Protein AF-A0A208ZPQ4-F1 (afdb_monomer)

Radius of gyration: 32.74 Å; Cα contacts (8 Å, |Δi|>4): 5; chains: 1; bounding box: 62×58×80 Å

Mean predicted aligned error: 20.6 Å

Organism: Yersinia intermedia (NCBI:txid631)

Secondary structure (DSSP, 8-state):
---PPPPPPPPPPPPPPPPTTGGGS-S------------S----HHHHHHHHHS--TTSS-HHHHHHHHHHHHTT-----HHHHHHHHHHHHHHHHH--

Sequence (99 aa):
MSIDRTQPLLPVTQVQPREASDIAQQMRKSSTQTKAQVSGTEVKLSDAQAKLMQPGSQDINVERVETLKQAIRSGQLTMDTGKIADALLKNVADDLKNN

pLDDT: mean 70.15, std 15.72, range [38.19, 94.25]

Foldseek 3Di:
DDDDDDDDDDDDDDDDDDDPPPPPPPPDDDPDPPPPDPDDPPPPVVVVVVVVPPDDPVVDDPVVVVVCVVCVVVVNPDDDVVVVVVVVVVVVVVVVVVD

InterPro domains:
  IPR007412 Anti-sigma-28 factor, FlgM [TIGR03824] (1-92)
  IPR031316 Anti-sigma-28 factor FlgM, C-terminal [PF04316] (37-90)
  IPR035890 Anti-sigma-28 factor FlgM superfamily [SSF101498] (2-91)

Structure (mmCIF, N/CA/C/O backbone):
data_AF-A0A208ZPQ4-F1
#
_entry.id   AF-A0A208ZPQ4-F1
#
loop_
_atom_site.group_PDB
_atom_site.id
_atom_site.type_symbol
_atom_site.label_atom_id
_atom_site.label_alt_id
_atom_site.label_comp_id
_atom_site.label_asym_id
_atom_site.label_entity_id
_atom_site.label_seq_id
_atom_site.pdbx_PDB_ins_code
_atom_site.Cartn_x
_atom_site.Cartn_y
_atom_site.Cartn_z
_atom_site.occupancy
_atom_site.B_iso_or_equiv
_atom_site.auth_seq_id
_atom_site.auth_comp_id
_atom_site.auth_asym_id
_atom_site.auth_atom_id
_atom_site.pdbx_PDB_model_num
ATOM 1 N N . MET A 1 1 ? -20.744 -27.761 68.508 1.00 54.34 1 MET A N 1
ATOM 2 C CA . MET A 1 1 ? -20.823 -26.362 68.037 1.00 54.34 1 MET A CA 1
ATOM 3 C C . MET A 1 1 ? -22.185 -26.178 67.392 1.00 54.34 1 MET A C 1
ATOM 5 O O . MET A 1 1 ? -22.435 -26.810 66.374 1.00 54.34 1 MET A O 1
ATOM 9 N N . SER A 1 2 ? -23.083 -25.424 68.025 1.00 53.50 2 SER A N 1
ATOM 10 C CA . SER A 1 2 ? -24.423 -25.141 67.496 1.00 53.50 2 SER A CA 1
ATOM 11 C C . SER A 1 2 ? -24.324 -23.967 66.525 1.00 53.50 2 SER A C 1
ATOM 13 O O . SER A 1 2 ? -23.780 -22.931 66.892 1.00 53.50 2 SER A O 1
ATOM 15 N N . ILE A 1 3 ? -24.782 -24.140 65.286 1.00 67.69 3 ILE A N 1
ATOM 16 C CA . ILE A 1 3 ? -24.771 -23.073 64.278 1.00 67.69 3 ILE A CA 1
ATOM 17 C C . ILE A 1 3 ? -26.079 -22.294 64.418 1.00 67.69 3 ILE A C 1
ATOM 19 O O . ILE A 1 3 ? -27.161 -22.839 64.194 1.00 67.69 3 ILE A O 1
ATOM 23 N N . ASP A 1 4 ? -25.953 -21.036 64.826 1.00 68.88 4 ASP A N 1
ATOM 24 C CA . ASP A 1 4 ? -27.047 -20.079 64.973 1.00 68.88 4 ASP A CA 1
ATOM 25 C C . ASP A 1 4 ? -27.603 -19.709 63.583 1.00 68.88 4 ASP A C 1
ATOM 27 O O . ASP A 1 4 ? -26.851 -19.372 62.664 1.00 68.88 4 ASP A O 1
ATOM 31 N N . ARG A 1 5 ? -28.920 -19.850 63.387 1.00 70.12 5 ARG A N 1
ATOM 32 C CA . ARG A 1 5 ? -29.601 -1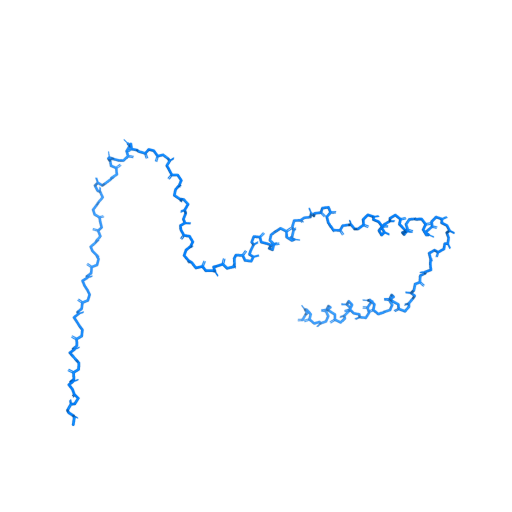9.575 62.110 1.00 70.12 5 ARG A CA 1
ATOM 33 C C . ARG A 1 5 ? -29.754 -18.063 61.933 1.00 70.12 5 ARG A C 1
ATOM 35 O O . ARG A 1 5 ? -30.394 -17.409 62.749 1.00 70.12 5 ARG A O 1
ATOM 42 N N . THR A 1 6 ? -29.225 -17.510 60.844 1.00 70.25 6 THR A N 1
ATOM 43 C CA . THR A 1 6 ? -29.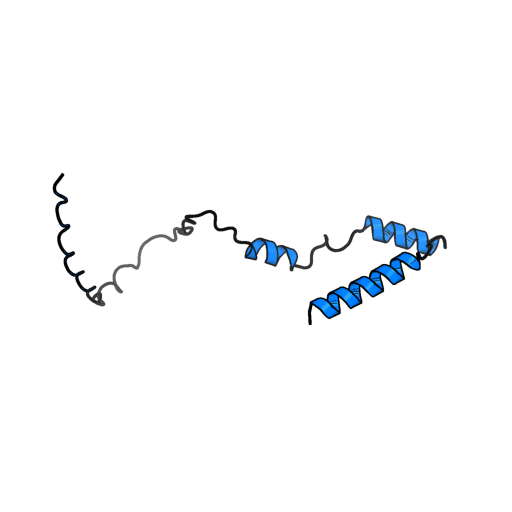316 -16.073 60.545 1.00 70.25 6 THR A CA 1
ATOM 44 C C . THR A 1 6 ? -30.758 -15.640 60.262 1.00 70.25 6 THR A C 1
ATOM 46 O O . THR A 1 6 ? -31.463 -16.285 59.483 1.00 70.25 6 THR A O 1
ATOM 49 N N . GLN A 1 7 ? -31.178 -14.536 60.886 1.00 69.56 7 GLN A N 1
ATOM 50 C CA . GLN A 1 7 ? -32.512 -13.933 60.764 1.00 69.56 7 GLN A CA 1
ATOM 51 C C . GLN A 1 7 ? -32.825 -13.450 59.331 1.00 69.56 7 GLN A C 1
ATOM 53 O O . GLN A 1 7 ? -31.908 -13.040 58.614 1.00 69.56 7 GLN A O 1
ATOM 58 N N . PRO A 1 8 ? -34.105 -13.453 58.905 1.00 70.56 8 PRO A N 1
ATOM 59 C CA . PRO A 1 8 ? -34.506 -12.934 57.599 1.00 70.56 8 PRO A CA 1
ATOM 60 C C . PRO A 1 8 ? -34.406 -11.401 57.536 1.00 70.56 8 PRO A C 1
ATOM 62 O O . PRO A 1 8 ? -34.688 -10.700 58.507 1.00 70.56 8 PRO A O 1
ATOM 65 N N . LEU A 1 9 ? -34.007 -10.887 56.370 1.00 66.56 9 LEU A N 1
ATOM 66 C CA . LEU A 1 9 ? -33.802 -9.458 56.124 1.00 66.56 9 LEU A CA 1
ATOM 67 C C . LEU A 1 9 ? -35.137 -8.713 55.975 1.00 66.56 9 LEU A C 1
ATOM 69 O O . LEU A 1 9 ? -36.063 -9.194 55.322 1.00 66.56 9 LEU A O 1
ATOM 73 N N . LEU A 1 10 ? -35.208 -7.520 56.569 1.00 66.81 10 LEU A N 1
ATOM 74 C CA . LEU A 1 10 ? -36.368 -6.633 56.497 1.00 66.81 10 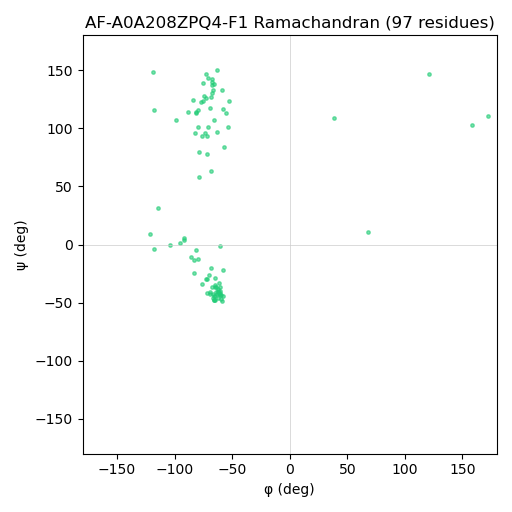LEU A CA 1
ATOM 75 C C . LEU A 1 10 ? -36.499 -5.994 55.099 1.00 66.81 10 LEU A C 1
ATOM 77 O O . LEU A 1 10 ? -35.483 -5.717 54.455 1.00 66.81 10 LEU A O 1
ATOM 81 N N . PRO A 1 11 ? -37.732 -5.735 54.627 1.00 70.25 11 PRO A N 1
ATOM 82 C CA . PRO A 1 11 ? -37.968 -5.153 53.311 1.00 70.25 11 PRO A CA 1
ATOM 83 C C . PRO A 1 11 ? -37.467 -3.703 53.214 1.00 70.25 11 PRO A C 1
ATOM 85 O O . PRO A 1 11 ? -37.588 -2.914 54.151 1.0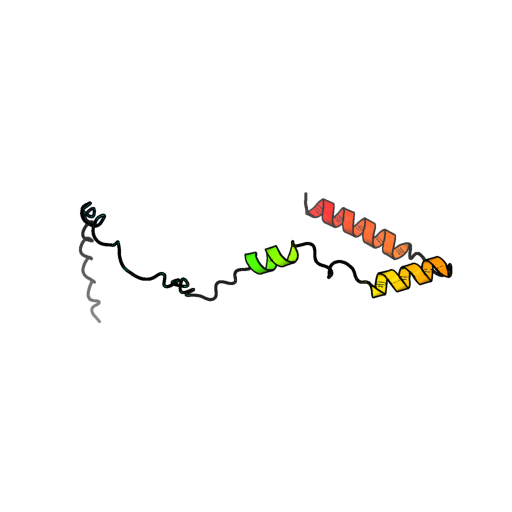0 70.25 11 PRO A O 1
ATOM 88 N N . VAL A 1 12 ? -36.925 -3.359 52.043 1.00 64.06 12 VAL A N 1
ATOM 89 C CA . VAL A 1 12 ? -36.416 -2.024 51.700 1.00 64.06 12 VAL A CA 1
ATOM 90 C C . VAL A 1 12 ? -37.576 -1.055 51.453 1.00 64.06 12 VAL A C 1
ATOM 92 O O . VAL A 1 12 ? -38.475 -1.329 50.658 1.00 64.06 12 VAL A O 1
ATOM 95 N N . THR A 1 13 ? -37.537 0.092 52.131 1.00 63.44 13 THR A N 1
ATOM 96 C CA . THR A 1 13 ? -38.481 1.208 51.987 1.00 63.44 13 THR A CA 1
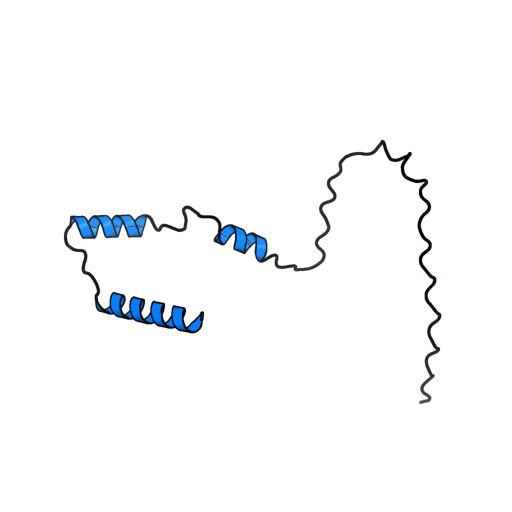ATOM 97 C C . THR A 1 13 ? -38.496 1.749 50.555 1.00 63.44 13 THR A C 1
ATOM 99 O O . THR A 1 13 ? -37.444 2.008 49.970 1.00 63.44 13 THR A O 1
ATOM 102 N N . GLN A 1 14 ? -39.692 1.948 49.995 1.00 69.44 14 GLN A N 1
ATOM 103 C CA . GLN A 1 14 ? -39.870 2.501 48.650 1.00 69.44 14 GLN A CA 1
ATOM 104 C C . GLN A 1 14 ? -39.426 3.970 48.582 1.00 69.44 14 GLN A C 1
ATOM 106 O O . GLN A 1 14 ? -39.695 4.764 49.484 1.00 69.44 14 GLN A O 1
ATOM 111 N N . VAL A 1 15 ? -38.759 4.323 47.482 1.00 58.12 15 VAL A N 1
ATOM 112 C CA . VAL A 1 15 ? -38.296 5.681 47.177 1.00 58.12 15 VAL A CA 1
ATOM 113 C C . VAL A 1 15 ? -39.512 6.573 46.897 1.00 58.12 15 VAL A C 1
ATOM 115 O O . VAL A 1 15 ? -40.259 6.322 45.954 1.00 58.12 15 VAL A O 1
ATOM 118 N N . GLN A 1 16 ? -39.721 7.607 47.716 1.00 62.03 16 GLN A N 1
ATOM 119 C CA . GLN A 1 16 ? -40.750 8.627 47.481 1.00 62.03 16 GLN A CA 1
ATOM 120 C C . GLN A 1 16 ? -40.406 9.471 46.238 1.00 62.03 16 GLN A C 1
ATOM 122 O O . GLN A 1 16 ? -39.250 9.878 46.087 1.00 62.03 16 GLN A O 1
ATOM 127 N N . PRO A 1 17 ? -41.376 9.781 45.358 1.00 61.72 17 PRO A N 1
ATOM 128 C CA . PRO A 1 17 ? -41.167 10.741 44.282 1.00 61.72 17 PRO A CA 1
ATOM 129 C C . PRO A 1 17 ? -40.984 12.150 44.866 1.00 61.72 17 PRO A C 1
ATOM 131 O O . PRO A 1 17 ? -41.745 12.595 45.721 1.00 61.72 17 PRO A O 1
ATOM 134 N N . ARG A 1 18 ? -39.928 12.835 44.420 1.00 59.31 18 ARG A N 1
ATOM 135 C CA . ARG A 1 18 ? -39.516 14.155 44.908 1.00 59.31 18 ARG A CA 1
ATOM 136 C C . ARG A 1 18 ? -40.474 15.242 44.407 1.00 59.31 18 ARG A C 1
ATOM 138 O O . ARG A 1 18 ? -40.698 15.350 43.204 1.00 59.31 18 ARG A O 1
ATOM 145 N N . GLU A 1 19 ? -41.013 16.039 45.329 1.00 53.19 19 GLU A N 1
ATOM 146 C CA . GLU A 1 19 ? -41.942 17.138 45.036 1.00 53.19 19 GLU A CA 1
ATOM 147 C C . GLU A 1 19 ? -41.279 18.271 44.231 1.00 53.19 19 GLU A C 1
ATOM 149 O O . GLU A 1 19 ? -40.141 18.674 44.489 1.00 53.19 19 GLU A O 1
ATOM 154 N N . ALA A 1 20 ? -42.010 18.793 43.244 1.00 56.75 20 ALA A N 1
ATOM 155 C CA . ALA A 1 20 ? -41.576 19.797 42.273 1.00 56.75 20 ALA A CA 1
ATOM 156 C C . ALA A 1 20 ? -41.574 21.232 42.841 1.00 56.75 20 ALA A C 1
ATOM 158 O O . ALA A 1 20 ? -42.227 22.121 42.299 1.00 56.75 20 ALA A O 1
ATOM 159 N N . SER A 1 21 ? -40.819 21.465 43.918 1.00 54.53 21 SER A N 1
ATOM 160 C CA . SER A 1 21 ? -40.731 22.785 44.574 1.00 54.53 21 SER A CA 1
ATOM 161 C C . SER A 1 21 ? -39.323 23.403 44.557 1.00 54.53 21 SER A C 1
ATOM 163 O O . SER A 1 21 ? -39.151 24.552 44.953 1.00 54.53 21 SER A O 1
ATOM 165 N N . ASP A 1 22 ? -38.314 22.695 44.036 1.00 48.50 22 ASP A N 1
ATOM 166 C CA . ASP A 1 22 ? -36.902 23.130 44.027 1.00 48.50 22 ASP A CA 1
ATOM 167 C C . ASP A 1 22 ? -36.476 23.914 42.756 1.00 48.50 22 ASP A C 1
ATOM 169 O O . ASP A 1 22 ? -35.303 24.241 42.591 1.00 48.50 22 ASP A O 1
ATOM 173 N N . ILE A 1 23 ? -37.388 24.252 41.829 1.00 52.09 23 ILE A N 1
ATOM 174 C CA . ILE A 1 23 ? -37.007 24.919 40.557 1.00 52.09 23 ILE A CA 1
ATOM 175 C C . ILE A 1 23 ? -36.753 26.438 40.718 1.00 52.09 23 ILE A C 1
ATOM 177 O O . ILE A 1 23 ? -36.140 27.058 39.852 1.00 52.09 23 ILE A O 1
ATOM 181 N N . ALA A 1 24 ? -37.127 27.064 41.840 1.00 51.84 24 ALA A N 1
ATOM 182 C CA . ALA A 1 24 ? -37.088 28.529 41.972 1.00 51.84 24 ALA A CA 1
ATOM 183 C C . ALA A 1 24 ? -35.924 29.121 42.801 1.00 51.84 24 ALA A C 1
ATOM 185 O O . ALA A 1 24 ? -35.847 30.344 42.917 1.00 51.84 24 ALA A O 1
ATOM 186 N N . GLN A 1 25 ? -35.010 28.323 43.377 1.00 52.75 25 GLN A N 1
ATOM 187 C CA . GLN A 1 25 ? -34.001 28.852 44.325 1.00 52.75 25 GLN A CA 1
ATOM 188 C C . GLN A 1 25 ? -32.520 28.654 43.963 1.00 52.75 25 GLN A C 1
ATOM 190 O O . GLN A 1 25 ? -31.649 29.028 44.748 1.00 52.75 25 GLN A O 1
ATOM 195 N N . GLN A 1 26 ? -32.187 28.187 42.758 1.00 47.75 26 GLN A N 1
ATOM 196 C CA . GLN A 1 26 ? -30.784 28.032 42.334 1.00 47.75 26 GLN A CA 1
ATOM 197 C C . GLN A 1 26 ? -30.355 28.946 41.180 1.00 47.75 26 GLN A C 1
ATOM 199 O O . GLN A 1 26 ? -29.406 28.657 40.459 1.00 47.75 26 GLN A O 1
ATOM 204 N N . MET A 1 27 ? -30.934 30.147 41.085 1.00 49.97 27 MET A N 1
ATOM 205 C CA . MET A 1 27 ? -30.204 31.287 40.520 1.00 49.97 27 MET A CA 1
ATOM 206 C C . MET A 1 27 ? -29.258 31.832 41.595 1.00 49.97 27 MET A C 1
ATOM 208 O O . MET A 1 27 ? -29.599 32.780 42.296 1.00 49.97 27 MET A O 1
ATOM 212 N N . ARG A 1 28 ? -28.107 31.170 41.772 1.00 51.19 28 ARG A N 1
ATOM 213 C CA . ARG A 1 28 ? -26.846 31.679 42.353 1.00 51.19 28 ARG A CA 1
ATOM 214 C C . ARG A 1 28 ? -26.010 30.497 42.839 1.00 51.19 28 ARG A C 1
ATOM 216 O O . ARG A 1 28 ? -26.273 29.985 43.923 1.00 51.19 28 ARG A O 1
ATOM 223 N N . LYS A 1 29 ? -24.983 30.126 42.066 1.00 40.12 29 LYS A N 1
ATOM 224 C CA . LYS A 1 29 ? -23.619 29.792 42.531 1.00 40.12 29 LYS A CA 1
ATOM 225 C C . LYS A 1 29 ? -22.792 29.227 41.371 1.00 40.12 29 LYS A C 1
ATOM 227 O O . LYS A 1 29 ? -23.056 28.139 40.883 1.00 40.12 29 LYS A O 1
ATOM 232 N N . SER A 1 30 ? -21.814 30.035 40.957 1.00 39.78 30 SER A N 1
ATOM 233 C CA . SER A 1 30 ? -20.459 29.638 40.548 1.00 39.78 30 SER A CA 1
ATOM 234 C C . SER A 1 30 ? -20.309 28.339 39.751 1.00 39.78 30 SER A C 1
ATOM 236 O O . SER A 1 30 ? -20.339 27.240 40.296 1.00 39.78 30 SER A O 1
ATOM 238 N N . SER A 1 31 ? -19.998 28.511 38.468 1.00 46.34 31 SER A N 1
ATOM 239 C CA . SER A 1 31 ? -19.397 27.520 37.581 1.00 46.34 31 SER A CA 1
ATOM 240 C C . SER A 1 31 ? -18.061 27.012 38.137 1.00 46.34 31 SER A C 1
ATOM 242 O O . SER A 1 31 ? -16.990 27.491 37.769 1.00 46.34 31 SER A O 1
ATOM 244 N N . THR A 1 32 ? -18.115 26.027 39.024 1.00 38.19 32 THR A N 1
ATOM 245 C CA . THR A 1 32 ? -16.998 25.124 39.292 1.00 38.19 32 THR A CA 1
ATOM 246 C C . THR A 1 32 ? -17.250 23.853 38.502 1.00 38.19 32 THR A C 1
ATOM 248 O O . THR A 1 32 ? -18.145 23.079 38.833 1.00 38.19 32 THR A O 1
ATOM 251 N N . GLN A 1 33 ? -16.475 23.673 37.430 1.00 48.50 33 GLN A N 1
ATOM 252 C CA . GLN A 1 33 ? -16.358 22.417 36.698 1.00 48.50 33 GLN A CA 1
ATOM 253 C C . GLN A 1 33 ? -15.994 21.305 37.686 1.00 48.50 33 GLN A C 1
ATOM 255 O O . GLN A 1 33 ? -14.842 21.165 38.097 1.00 48.50 33 GLN A O 1
ATOM 260 N N . THR A 1 34 ? -16.978 20.505 38.074 1.00 39.22 34 THR A N 1
ATOM 261 C CA . THR A 1 34 ? -16.744 19.231 38.737 1.00 39.22 34 THR A CA 1
ATOM 262 C C . THR A 1 34 ? -16.229 18.265 37.677 1.00 39.22 34 THR A C 1
ATOM 264 O O . THR A 1 34 ? -16.987 17.670 36.914 1.00 39.22 34 THR A O 1
ATOM 267 N N . LYS A 1 35 ? -14.898 18.137 37.592 1.00 48.69 35 LYS A N 1
ATOM 268 C CA . LYS A 1 35 ? -14.274 16.982 36.943 1.00 48.69 35 LYS A CA 1
ATOM 269 C C . LYS A 1 35 ? -14.830 15.745 37.638 1.00 48.69 35 LYS A C 1
ATOM 271 O O . LYS A 1 35 ? -14.595 15.555 38.830 1.00 48.69 35 LYS A O 1
ATOM 276 N N . ALA A 1 36 ? -15.612 14.963 36.902 1.00 52.34 36 ALA A N 1
ATOM 277 C CA . ALA A 1 36 ? -16.107 13.682 37.364 1.00 52.34 36 ALA A CA 1
ATOM 278 C C . ALA A 1 36 ? -14.916 12.846 37.851 1.00 52.34 36 ALA A C 1
ATOM 280 O O . ALA A 1 36 ? -13.927 12.661 37.140 1.00 52.34 36 ALA A O 1
ATOM 281 N N . GLN A 1 37 ? -15.007 12.413 39.101 1.00 47.22 37 GLN A N 1
ATOM 282 C CA . GLN A 1 37 ? -14.043 11.550 39.756 1.00 47.22 37 GLN A CA 1
ATOM 283 C C . GLN A 1 37 ? -14.071 10.184 39.063 1.00 47.22 37 GLN A C 1
ATOM 285 O O . GLN A 1 37 ? -15.039 9.438 39.195 1.00 47.22 37 GLN A O 1
ATOM 290 N N . VAL A 1 38 ? -13.025 9.878 38.293 1.00 55.78 38 VAL A N 1
ATOM 291 C CA . VAL A 1 38 ? -12.815 8.551 37.702 1.00 55.78 38 VAL A CA 1
ATOM 292 C C . VAL A 1 38 ? -12.306 7.637 38.815 1.00 55.78 38 VAL A C 1
ATOM 294 O O . VAL A 1 38 ? -11.119 7.620 39.137 1.00 55.78 38 VAL A O 1
ATOM 297 N N . SER A 1 39 ? -13.231 6.935 39.464 1.00 55.62 39 SER A N 1
ATOM 298 C CA . SER A 1 39 ? -12.914 5.807 40.336 1.00 55.62 39 SER A CA 1
ATOM 299 C C . SER A 1 39 ? -12.708 4.566 39.472 1.00 55.62 39 SER A C 1
ATOM 301 O O . SER A 1 39 ? -13.656 4.061 38.881 1.00 55.62 39 SER A O 1
ATOM 303 N N . GLY A 1 40 ? -11.471 4.071 39.437 1.00 59.03 40 GLY A N 1
ATOM 304 C CA . GLY A 1 40 ? -11.089 2.824 38.775 1.00 59.03 40 GLY A CA 1
ATOM 305 C C . GLY A 1 40 ? -10.037 3.036 37.691 1.00 59.03 40 GLY A C 1
ATOM 306 O O . GLY A 1 40 ? -10.014 4.060 37.014 1.00 59.03 40 GLY A O 1
ATOM 307 N N . THR A 1 41 ? -9.152 2.056 37.515 1.00 64.50 41 THR A N 1
ATOM 308 C CA . THR A 1 41 ? -8.268 1.938 36.347 1.00 64.50 41 THR A CA 1
ATOM 309 C C . THR A 1 41 ? -9.100 1.619 35.099 1.00 64.50 41 THR A C 1
ATOM 311 O O . THR A 1 41 ? -8.990 0.540 34.522 1.00 64.50 41 THR A O 1
ATOM 314 N N . GLU A 1 42 ? -9.985 2.535 34.703 1.00 54.59 42 GLU A N 1
ATOM 315 C CA . GLU A 1 42 ? -10.653 2.509 33.407 1.00 54.59 42 GLU A CA 1
ATOM 316 C C . GLU A 1 42 ? -9.613 2.850 32.343 1.00 54.59 42 GLU A C 1
ATOM 318 O O . GLU A 1 42 ? -9.239 4.007 32.135 1.00 54.59 42 GLU A O 1
ATOM 323 N N . VAL A 1 43 ? -9.118 1.823 31.658 1.00 64.12 43 VAL A N 1
ATOM 324 C CA . VAL A 1 43 ? -8.328 2.008 30.445 1.00 64.12 43 VAL A CA 1
ATOM 325 C C . VAL A 1 43 ? -9.298 2.467 29.359 1.00 64.12 43 VAL A C 1
ATOM 327 O O . VAL A 1 43 ? -9.950 1.655 28.706 1.00 64.12 43 VAL A O 1
ATOM 330 N N . LYS A 1 44 ? -9.433 3.782 29.170 1.00 65.12 44 LYS A N 1
ATOM 331 C CA . LYS A 1 44 ? -10.169 4.352 28.035 1.00 65.12 44 LYS A CA 1
ATOM 332 C C . LYS A 1 44 ? -9.361 4.142 26.752 1.00 65.12 44 LYS A C 1
ATOM 334 O O . LYS A 1 44 ? -8.701 5.050 26.257 1.00 65.12 44 LYS A O 1
ATOM 339 N N . LEU A 1 45 ? -9.396 2.918 26.217 1.00 61.66 45 LEU A N 1
ATOM 340 C CA . LEU A 1 45 ? -8.800 2.577 24.919 1.00 61.66 45 LEU A CA 1
ATOM 341 C C . LEU A 1 45 ? -9.377 3.428 23.770 1.00 61.66 45 LEU A C 1
ATOM 343 O O . LEU A 1 45 ? -8.695 3.599 22.764 1.00 61.66 45 LEU A O 1
ATOM 347 N N . SER A 1 46 ? -10.575 4.010 23.929 1.00 64.12 46 SER A N 1
ATOM 348 C CA . SER A 1 46 ? -11.232 4.825 22.896 1.00 64.12 46 SER A CA 1
ATOM 349 C C . SER A 1 46 ? -10.452 6.083 22.526 1.00 64.12 46 SER A C 1
ATOM 351 O O . SER A 1 46 ? -10.391 6.433 21.352 1.00 64.12 46 SER A O 1
ATOM 353 N N . ASP A 1 47 ? -9.828 6.751 23.499 1.00 65.81 47 ASP A N 1
ATOM 354 C CA . ASP A 1 47 ? -9.144 8.028 23.257 1.00 65.81 47 ASP A CA 1
ATOM 355 C C . ASP A 1 47 ? -7.800 7.805 22.542 1.00 65.81 47 ASP A C 1
ATOM 357 O O . ASP A 1 47 ? -7.403 8.585 21.675 1.00 65.81 47 ASP A O 1
ATOM 361 N N . ALA A 1 48 ? -7.123 6.691 22.846 1.00 64.81 48 ALA A N 1
ATOM 362 C CA . ALA A 1 48 ? -5.923 6.258 22.133 1.00 64.81 48 ALA A CA 1
ATOM 363 C C . ALA A 1 48 ? -6.253 5.744 20.720 1.00 64.81 48 ALA A C 1
ATOM 365 O O . ALA A 1 48 ? -5.556 6.091 19.769 1.00 64.81 48 ALA A O 1
ATOM 366 N N . GLN A 1 49 ? -7.338 4.975 20.565 1.00 65.44 49 GLN A N 1
ATOM 367 C CA . GLN A 1 49 ? -7.822 4.493 19.265 1.00 65.44 49 GLN A CA 1
ATOM 368 C C . GLN A 1 49 ? -8.251 5.640 18.347 1.00 65.44 49 GLN A C 1
ATOM 370 O O . GLN A 1 49 ? -7.872 5.659 17.180 1.00 65.44 49 GLN A O 1
ATOM 375 N N . ALA A 1 50 ? -8.962 6.641 18.867 1.00 66.12 50 ALA A N 1
ATOM 376 C CA . ALA A 1 50 ? -9.339 7.817 18.090 1.00 66.12 50 ALA A CA 1
ATOM 377 C C . ALA A 1 50 ? -8.108 8.578 17.577 1.00 66.12 50 ALA A C 1
ATOM 379 O O . ALA A 1 50 ? -8.110 9.061 16.450 1.00 66.12 50 ALA A O 1
ATOM 380 N N . LYS A 1 51 ? -7.031 8.636 18.370 1.00 63.62 51 LYS A N 1
ATOM 381 C CA . LYS A 1 51 ? -5.769 9.270 17.971 1.00 63.62 51 LYS A CA 1
ATOM 382 C C . LYS A 1 51 ? -4.975 8.453 16.943 1.00 63.62 51 LYS A C 1
ATOM 384 O O . LYS A 1 51 ? -4.280 9.051 16.135 1.00 63.62 51 LYS A O 1
ATOM 389 N N . LEU A 1 52 ? -5.105 7.122 16.952 1.00 65.31 52 LEU A N 1
ATOM 390 C CA . LEU A 1 52 ? -4.572 6.219 15.916 1.00 65.31 52 LEU A CA 1
ATOM 391 C C . LEU A 1 52 ? -5.350 6.312 14.592 1.00 65.31 52 LEU A C 1
ATOM 393 O O . LEU A 1 52 ? -4.777 6.080 13.537 1.00 65.31 52 LEU A O 1
ATOM 397 N N . MET A 1 53 ? -6.649 6.627 14.641 1.00 68.12 53 MET A N 1
ATOM 398 C CA . MET A 1 53 ? -7.487 6.817 13.448 1.00 68.12 53 MET A CA 1
ATOM 399 C C . MET A 1 53 ? -7.428 8.239 12.880 1.00 68.12 53 MET A C 1
ATOM 401 O O . MET A 1 53 ? -7.952 8.487 11.794 1.00 68.12 53 MET A O 1
ATOM 405 N N . GLN A 1 54 ? -6.839 9.190 13.608 1.00 68.81 54 GLN A N 1
ATOM 406 C CA . GLN A 1 54 ? -6.616 10.527 13.078 1.00 68.81 54 GLN A CA 1
ATOM 407 C C . GLN A 1 54 ? -5.440 10.479 12.099 1.00 68.81 54 GLN A C 1
ATOM 409 O O . GLN A 1 54 ? -4.355 10.069 12.511 1.00 68.81 54 GLN A O 1
ATOM 414 N N . PRO A 1 55 ? -5.626 10.907 10.835 1.00 60.31 55 PRO A N 1
ATOM 415 C CA . PRO A 1 55 ? -4.537 10.957 9.869 1.00 60.31 55 PRO A CA 1
ATOM 416 C C . PRO A 1 55 ? -3.436 11.856 10.429 1.00 60.31 55 PRO A C 1
ATOM 418 O O . PRO A 1 55 ? -3.651 13.043 10.694 1.00 60.31 55 PRO A O 1
ATOM 421 N N . GLY A 1 56 ? -2.274 11.264 10.675 1.00 65.50 56 GLY A N 1
ATOM 422 C CA . GLY A 1 56 ? -1.164 11.913 11.348 1.00 65.50 56 GLY A CA 1
ATOM 423 C C . GLY A 1 56 ? 0.038 11.973 10.426 1.00 65.50 56 GLY A C 1
ATOM 424 O O . GLY A 1 56 ? 0.300 11.058 9.655 1.00 65.50 56 GLY A O 1
ATOM 425 N N . SER A 1 57 ? 0.870 13.004 10.557 1.00 64.12 57 SER A N 1
ATOM 426 C CA . SER A 1 57 ? 2.157 13.077 9.843 1.00 64.12 57 SER A CA 1
ATOM 427 C C . SER A 1 57 ? 3.124 11.923 10.179 1.00 64.12 57 SER A C 1
ATOM 429 O O . SER A 1 57 ? 4.225 11.878 9.643 1.00 64.12 57 SER A O 1
ATOM 431 N N . GLN A 1 58 ? 2.734 11.012 11.079 1.00 66.56 58 GLN A N 1
ATOM 432 C CA . GLN A 1 58 ? 3.437 9.774 11.415 1.00 66.56 58 GLN A CA 1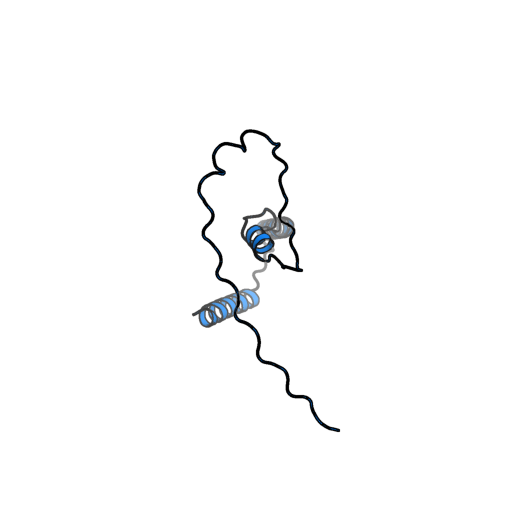
ATOM 433 C C . GLN A 1 58 ? 3.128 8.616 10.453 1.00 66.56 58 GLN A C 1
ATOM 435 O O . GLN A 1 58 ? 3.868 7.636 10.450 1.00 66.56 58 GLN A O 1
ATOM 440 N N . ASP A 1 59 ? 2.094 8.735 9.615 1.00 67.31 59 ASP A N 1
ATOM 441 C CA . ASP A 1 59 ? 1.715 7.701 8.642 1.00 67.31 59 ASP A CA 1
ATOM 442 C C . ASP A 1 59 ? 2.763 7.551 7.526 1.00 67.31 59 ASP A C 1
ATOM 444 O O . ASP A 1 59 ? 2.845 6.524 6.850 1.00 67.31 59 ASP A O 1
ATOM 448 N N . ILE A 1 60 ? 3.598 8.578 7.334 1.00 77.19 60 ILE A N 1
ATOM 449 C CA . ILE A 1 60 ? 4.593 8.645 6.268 1.00 77.19 60 ILE A CA 1
ATOM 450 C C . ILE A 1 60 ? 5.991 8.720 6.872 1.00 77.19 60 ILE A C 1
ATOM 452 O O . ILE A 1 60 ? 6.387 9.712 7.482 1.00 77.19 60 ILE A O 1
ATOM 456 N N . ASN A 1 61 ? 6.793 7.689 6.613 1.00 83.56 61 ASN A N 1
ATOM 457 C CA . ASN A 1 61 ? 8.223 7.740 6.880 1.00 83.56 61 ASN A CA 1
ATOM 458 C C . ASN A 1 61 ? 8.933 8.514 5.750 1.00 83.56 61 ASN A C 1
ATOM 460 O O . ASN A 1 61 ? 9.163 7.978 4.663 1.00 83.56 61 ASN A O 1
ATOM 464 N N . VAL A 1 62 ? 9.263 9.782 6.013 1.00 87.38 62 VAL A N 1
ATOM 465 C CA . VAL A 1 62 ? 9.892 10.695 5.040 1.00 87.38 62 VAL A CA 1
ATOM 466 C C . VAL A 1 62 ? 11.267 10.190 4.584 1.00 87.38 62 VAL A C 1
ATOM 468 O O . VAL A 1 62 ? 11.543 10.203 3.387 1.00 87.38 62 VAL A O 1
ATOM 471 N N . GLU A 1 63 ? 12.081 9.647 5.493 1.00 86.56 63 GLU A N 1
ATOM 472 C CA . GLU A 1 63 ? 13.419 9.114 5.184 1.00 86.56 63 GLU A CA 1
ATOM 473 C C . GLU A 1 63 ? 13.345 7.942 4.189 1.00 86.56 63 GLU A C 1
ATOM 475 O O . GLU A 1 63 ? 14.095 7.858 3.211 1.00 86.56 63 GLU A O 1
ATOM 480 N N . ARG A 1 64 ? 12.382 7.035 4.389 1.00 86.62 64 ARG A N 1
ATOM 481 C CA . ARG A 1 64 ? 12.124 5.918 3.472 1.00 86.62 64 ARG A CA 1
ATOM 482 C C . ARG A 1 64 ? 11.641 6.401 2.112 1.00 86.62 64 ARG A C 1
ATOM 484 O O . ARG A 1 64 ? 12.007 5.821 1.097 1.00 86.62 64 ARG A O 1
ATOM 491 N N . VAL A 1 65 ? 10.837 7.459 2.065 1.00 88.44 65 VAL A N 1
ATOM 492 C CA . VAL A 1 65 ? 10.375 8.033 0.796 1.00 88.44 65 VAL A CA 1
ATOM 493 C C . VAL A 1 65 ? 11.525 8.700 0.042 1.00 88.44 65 VAL A C 1
ATOM 495 O O . VAL A 1 65 ? 11.626 8.535 -1.171 1.00 88.44 65 VAL A O 1
ATOM 498 N N . GLU A 1 66 ? 12.410 9.425 0.722 1.00 88.25 66 GLU A N 1
ATOM 499 C CA . GLU A 1 66 ? 13.578 10.049 0.091 1.00 88.25 66 GLU A CA 1
ATOM 500 C C . GLU A 1 66 ? 14.572 9.020 -0.443 1.00 88.25 66 GLU A C 1
ATOM 502 O O . GLU A 1 66 ? 15.004 9.127 -1.591 1.00 88.25 66 GLU A O 1
ATOM 507 N N . THR A 1 67 ? 14.877 7.980 0.335 1.00 86.38 67 THR A N 1
ATOM 508 C CA . THR A 1 67 ? 15.736 6.876 -0.127 1.00 86.38 67 THR A CA 1
ATOM 509 C C . THR A 1 67 ? 15.137 6.167 -1.340 1.00 86.38 67 THR A C 1
ATOM 511 O O . THR A 1 67 ? 15.850 5.909 -2.310 1.00 86.38 67 THR A O 1
ATOM 514 N N . LEU A 1 68 ? 13.821 5.927 -1.344 1.00 86.88 68 LEU A N 1
ATOM 515 C CA . LEU A 1 68 ? 13.130 5.329 -2.485 1.00 86.88 68 LEU A CA 1
ATOM 516 C C . LEU A 1 68 ? 13.164 6.250 -3.714 1.00 86.88 68 LEU A C 1
ATOM 518 O O . LEU A 1 68 ? 13.490 5.796 -4.808 1.00 86.88 68 LEU A O 1
ATOM 522 N N . LYS A 1 69 ? 12.907 7.555 -3.542 1.00 88.69 69 LYS A N 1
ATOM 523 C CA . LYS A 1 69 ? 13.023 8.561 -4.614 1.00 88.69 69 LYS A CA 1
ATOM 524 C C . LYS A 1 69 ? 14.431 8.595 -5.203 1.00 88.69 69 LYS A C 1
ATOM 526 O O . LYS A 1 69 ? 14.583 8.633 -6.423 1.00 88.69 69 LYS A O 1
ATOM 531 N N . GLN A 1 70 ? 15.453 8.557 -4.353 1.00 87.06 70 GLN A N 1
ATOM 532 C CA . GLN A 1 70 ? 16.842 8.561 -4.791 1.00 87.06 70 GLN A CA 1
ATOM 533 C C . GLN A 1 70 ? 17.201 7.271 -5.536 1.00 87.06 70 GLN A C 1
ATOM 535 O O . GLN A 1 70 ? 17.832 7.351 -6.585 1.00 87.06 70 GLN A O 1
ATOM 540 N N . ALA A 1 71 ? 16.754 6.109 -5.050 1.00 84.94 71 ALA A N 1
ATOM 541 C CA . ALA A 1 71 ? 16.966 4.816 -5.703 1.00 84.94 71 ALA A CA 1
ATOM 542 C C . ALA A 1 71 ? 16.274 4.723 -7.075 1.00 84.94 71 ALA A C 1
ATOM 544 O O . ALA A 1 71 ? 16.826 4.142 -8.009 1.00 84.94 71 ALA A O 1
ATOM 545 N N . ILE A 1 72 ? 15.088 5.326 -7.220 1.00 87.88 72 ILE A N 1
ATOM 546 C CA . ILE A 1 72 ? 14.400 5.449 -8.514 1.00 87.88 72 ILE A CA 1
ATOM 547 C C . ILE A 1 72 ? 15.212 6.346 -9.452 1.00 87.88 72 ILE A C 1
ATOM 549 O O . ILE A 1 72 ? 15.468 5.975 -10.594 1.00 87.88 72 ILE A O 1
ATOM 553 N N . ARG A 1 73 ? 15.657 7.513 -8.967 1.00 87.44 73 ARG A N 1
ATOM 554 C CA . ARG A 1 73 ? 16.420 8.477 -9.772 1.00 87.44 73 ARG A CA 1
ATOM 555 C C . ARG A 1 73 ? 17.786 7.942 -10.205 1.00 87.44 73 ARG A C 1
ATOM 557 O O . ARG A 1 73 ? 18.233 8.269 -11.299 1.00 87.44 73 ARG A O 1
ATOM 564 N N . SER A 1 74 ? 18.443 7.143 -9.368 1.00 87.00 74 SER A N 1
ATOM 565 C CA . SER A 1 74 ? 19.720 6.499 -9.687 1.00 87.00 74 SER A CA 1
ATOM 566 C C . SER A 1 74 ? 19.573 5.226 -10.526 1.00 87.00 74 SER A C 1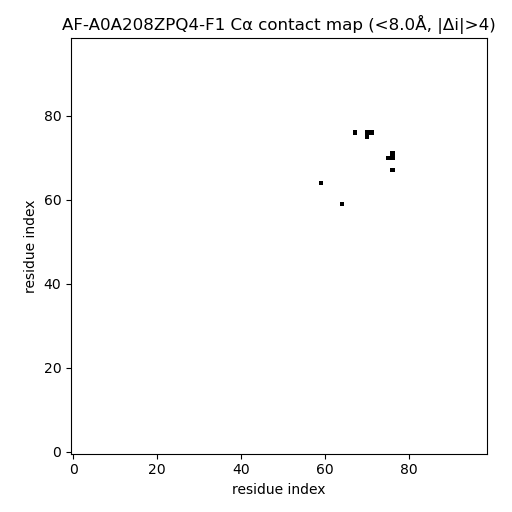
ATOM 568 O O . SER A 1 74 ? 20.584 4.646 -10.910 1.00 87.00 74 SER A O 1
ATOM 570 N N . GLY A 1 75 ? 18.342 4.771 -10.800 1.00 81.75 75 GLY A N 1
ATOM 571 C CA . GLY A 1 75 ? 18.077 3.519 -11.517 1.00 81.75 75 GLY A CA 1
ATOM 572 C C . GLY A 1 7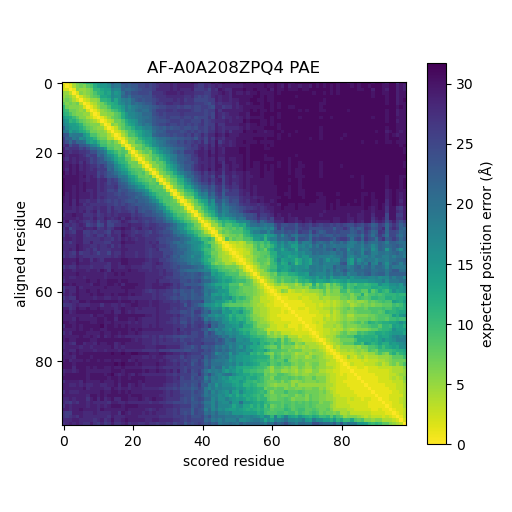5 ? 18.459 2.257 -10.735 1.00 81.75 75 GLY A C 1
ATOM 573 O O . GLY A 1 75 ? 18.466 1.168 -11.299 1.00 81.75 75 GLY A O 1
ATOM 574 N N . GLN A 1 76 ? 18.772 2.390 -9.444 1.00 81.00 76 GLN A N 1
ATOM 575 C CA . GLN A 1 76 ? 19.242 1.303 -8.582 1.00 81.00 76 GLN A CA 1
ATOM 576 C C . GLN A 1 76 ? 18.108 0.654 -7.775 1.00 81.00 76 GLN A C 1
ATOM 578 O O . GLN A 1 76 ? 18.371 -0.249 -6.979 1.00 81.00 76 GLN A O 1
ATOM 583 N N . LEU A 1 77 ? 16.854 1.097 -7.946 1.00 82.25 77 LEU A N 1
ATOM 584 C CA . LEU A 1 77 ? 15.707 0.479 -7.283 1.00 82.25 77 LEU A CA 1
ATOM 585 C C . LEU A 1 77 ? 15.551 -0.972 -7.758 1.00 82.25 77 LEU A C 1
ATOM 587 O O . LEU A 1 77 ? 14.947 -1.252 -8.791 1.00 82.25 77 LEU A O 1
ATOM 591 N N . THR A 1 78 ? 16.087 -1.901 -6.975 1.00 80.50 78 THR A N 1
ATOM 592 C CA . THR A 1 78 ? 15.914 -3.331 -7.187 1.00 80.50 78 THR A CA 1
ATOM 593 C C . THR A 1 78 ? 14.572 -3.753 -6.607 1.00 80.50 78 THR A C 1
ATOM 595 O O . THR A 1 78 ? 14.325 -3.672 -5.403 1.00 80.50 78 THR A O 1
ATOM 598 N N . MET A 1 79 ? 13.669 -4.179 -7.487 1.00 81.38 79 MET A N 1
ATOM 599 C CA . MET A 1 79 ? 12.373 -4.704 -7.083 1.00 81.38 79 MET A CA 1
ATOM 600 C C . MET A 1 79 ? 12.537 -6.157 -6.627 1.00 81.38 79 MET A C 1
ATOM 602 O O . MET A 1 79 ? 12.917 -7.025 -7.408 1.00 81.38 79 MET A O 1
ATOM 606 N N . ASP A 1 80 ? 12.264 -6.412 -5.351 1.00 86.56 80 ASP A N 1
ATOM 607 C CA . ASP A 1 80 ? 12.301 -7.754 -4.773 1.00 86.56 80 ASP A CA 1
ATOM 608 C C . ASP A 1 80 ? 10.978 -8.476 -5.071 1.00 86.56 80 ASP A C 1
ATOM 610 O O . ASP A 1 80 ? 9.967 -8.274 -4.396 1.00 86.56 80 ASP A O 1
ATOM 614 N N . THR A 1 81 ? 10.970 -9.283 -6.132 1.00 86.19 81 THR A N 1
ATOM 615 C CA . THR A 1 81 ? 9.780 -10.014 -6.595 1.00 86.19 81 THR A CA 1
ATOM 616 C C . THR A 1 81 ? 9.298 -11.061 -5.591 1.00 86.19 81 THR A C 1
ATOM 618 O O . THR A 1 81 ? 8.095 -11.310 -5.520 1.00 86.19 81 THR A O 1
ATOM 621 N N . GLY A 1 82 ? 10.199 -11.622 -4.776 1.00 90.75 82 GLY A N 1
ATOM 622 C CA . GLY A 1 82 ? 9.851 -12.560 -3.707 1.00 90.75 82 GLY A CA 1
ATOM 623 C C . GLY A 1 82 ? 9.028 -11.881 -2.617 1.00 90.75 82 GLY A C 1
ATOM 624 O O . GLY A 1 82 ? 7.939 -12.341 -2.286 1.00 90.75 82 GLY A O 1
ATOM 625 N N . LYS A 1 83 ? 9.475 -10.706 -2.151 1.00 88.69 83 LYS A N 1
ATOM 626 C CA . LYS A 1 83 ? 8.707 -9.911 -1.175 1.00 88.69 83 LYS A CA 1
ATOM 627 C C . LYS A 1 83 ? 7.343 -9.466 -1.699 1.00 88.69 83 LYS A C 1
ATOM 629 O O . LYS A 1 83 ? 6.404 -9.354 -0.915 1.00 88.69 83 LYS A O 1
ATOM 634 N N . ILE A 1 84 ? 7.222 -9.196 -3.001 1.00 87.56 84 ILE A N 1
ATOM 635 C CA . ILE A 1 84 ? 5.932 -8.852 -3.617 1.00 87.56 84 ILE A CA 1
ATOM 636 C C . ILE A 1 84 ? 4.989 -10.053 -3.576 1.00 87.56 84 ILE A C 1
ATOM 638 O O . ILE A 1 84 ? 3.838 -9.893 -3.179 1.00 87.56 84 ILE A O 1
ATOM 642 N N . ALA A 1 85 ? 5.469 -11.246 -3.937 1.00 92.94 85 ALA A N 1
ATOM 643 C CA . ALA A 1 85 ? 4.670 -12.463 -3.854 1.00 92.94 85 ALA A CA 1
ATOM 644 C C . ALA A 1 85 ? 4.199 -12.717 -2.413 1.00 92.94 85 ALA A C 1
ATOM 646 O O . ALA A 1 85 ? 3.002 -12.871 -2.187 1.00 92.94 85 ALA A O 1
ATOM 647 N N . ASP A 1 86 ? 5.101 -12.647 -1.434 1.00 90.88 86 ASP A N 1
ATOM 648 C CA . ASP A 1 86 ? 4.756 -12.849 -0.022 1.00 90.88 86 ASP A CA 1
ATOM 649 C C . ASP A 1 86 ? 3.712 -11.841 0.474 1.00 90.88 86 ASP A C 1
ATOM 651 O O . ASP A 1 86 ? 2.752 -12.215 1.150 1.00 90.88 86 ASP A O 1
ATOM 655 N N . ALA A 1 87 ? 3.860 -10.562 0.112 1.00 92.31 87 ALA A N 1
ATOM 656 C CA . ALA A 1 87 ? 2.895 -9.530 0.471 1.00 92.31 87 ALA A CA 1
ATOM 657 C C . ALA A 1 87 ? 1.519 -9.779 -0.169 1.00 92.31 87 ALA A C 1
ATOM 659 O O . ALA A 1 87 ? 0.499 -9.615 0.499 1.00 92.31 87 ALA A O 1
ATOM 660 N N . LEU A 1 88 ? 1.478 -10.206 -1.436 1.00 93.19 88 LEU A N 1
ATOM 661 C CA . LEU A 1 88 ? 0.233 -10.543 -2.129 1.00 93.19 88 LEU A CA 1
ATOM 662 C C . LEU A 1 88 ? -0.462 -11.750 -1.491 1.00 93.19 88 LEU A C 1
ATOM 664 O O . LEU A 1 88 ? -1.655 -11.672 -1.204 1.00 93.19 88 LEU A O 1
ATOM 668 N N . LEU A 1 89 ? 0.271 -12.834 -1.214 1.00 94.25 89 LEU A N 1
ATOM 669 C CA . LEU A 1 89 ? -0.286 -14.004 -0.531 1.00 94.25 89 LEU A CA 1
ATOM 670 C C . LEU A 1 89 ? -0.803 -13.646 0.864 1.00 94.25 89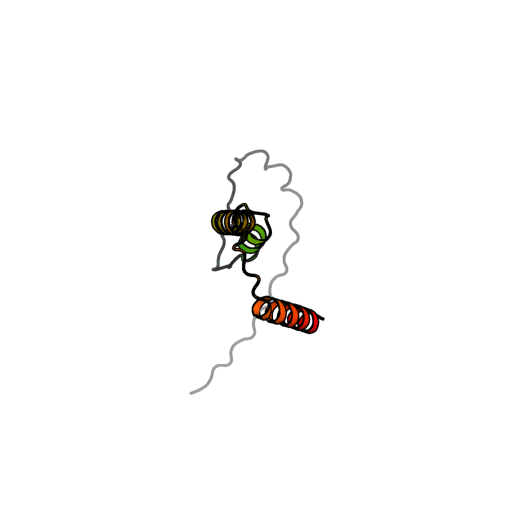 LEU A C 1
ATOM 672 O O . LEU A 1 89 ? -1.889 -14.081 1.242 1.00 94.25 89 LEU A O 1
ATOM 676 N N . LYS A 1 90 ? -0.047 -12.844 1.622 1.00 93.62 90 LYS A N 1
ATOM 677 C CA . LYS A 1 90 ? -0.452 -12.401 2.956 1.00 93.62 90 LYS A CA 1
ATOM 678 C C . LYS A 1 90 ? -1.735 -11.572 2.909 1.00 93.62 90 LYS A C 1
ATOM 680 O O . LYS A 1 90 ? -2.628 -11.843 3.698 1.00 93.62 90 LYS A O 1
ATOM 685 N N . ASN A 1 91 ? -1.842 -10.614 1.987 1.00 90.44 91 ASN A N 1
ATOM 686 C CA . ASN A 1 91 ? -3.053 -9.803 1.842 1.00 90.44 91 ASN A CA 1
ATOM 687 C C . ASN A 1 91 ? -4.272 -10.673 1.521 1.00 90.44 91 ASN A C 1
ATOM 689 O O . ASN A 1 91 ? -5.278 -10.569 2.206 1.00 90.44 91 ASN A O 1
ATOM 693 N N . VAL A 1 92 ? -4.154 -11.602 0.566 1.00 92.50 92 VAL A N 1
ATOM 694 C CA . VAL A 1 92 ? -5.249 -12.531 0.234 1.00 92.50 92 VAL A CA 1
ATOM 695 C C . VAL A 1 92 ? -5.615 -13.420 1.428 1.00 92.50 92 VAL A C 1
ATOM 697 O O . VAL A 1 92 ? -6.790 -13.679 1.673 1.00 92.50 92 VAL A O 1
ATOM 700 N N . ALA A 1 93 ? -4.627 -13.890 2.192 1.00 91.12 93 ALA A N 1
ATOM 701 C CA . ALA A 1 93 ? -4.870 -14.685 3.392 1.00 91.12 93 ALA A CA 1
ATOM 702 C C . ALA A 1 93 ? -5.541 -13.879 4.517 1.00 91.12 93 ALA A C 1
ATOM 704 O O . ALA A 1 93 ? -6.365 -14.433 5.242 1.00 91.12 93 ALA A O 1
ATOM 705 N N . ASP A 1 94 ? -5.188 -12.603 4.676 1.00 91.75 94 ASP A N 1
ATOM 706 C CA . ASP A 1 94 ? -5.820 -11.692 5.631 1.00 91.75 94 ASP A CA 1
ATOM 707 C C . ASP A 1 94 ? -7.267 -11.375 5.184 1.00 91.75 94 ASP A C 1
ATOM 709 O O . ASP A 1 94 ? -8.189 -11.480 5.992 1.00 91.75 94 ASP A O 1
ATOM 713 N N . ASP A 1 95 ? -7.502 -11.132 3.889 1.00 91.00 95 ASP A N 1
ATOM 714 C CA . ASP A 1 95 ? -8.840 -10.920 3.310 1.00 91.00 95 ASP A CA 1
ATOM 715 C C . ASP A 1 95 ? -9.761 -12.138 3.502 1.00 91.00 95 ASP A C 1
ATOM 717 O O . ASP A 1 95 ? -10.939 -11.988 3.822 1.00 91.00 95 ASP A O 1
ATOM 721 N N . LEU A 1 96 ? -9.225 -13.356 3.349 1.00 91.81 96 LEU A N 1
ATOM 722 C CA . LEU A 1 96 ? -9.956 -14.610 3.577 1.00 91.81 96 LEU A CA 1
ATOM 723 C C . LEU A 1 96 ? -10.263 -14.882 5.056 1.00 91.81 96 LEU A C 1
ATOM 725 O O . LEU A 1 96 ? -11.198 -15.618 5.343 1.00 91.81 96 LEU A O 1
ATOM 729 N N . LYS A 1 97 ? -9.467 -14.355 5.994 1.00 84.81 97 LYS A N 1
ATOM 730 C CA . LYS A 1 97 ? -9.700 -14.507 7.445 1.00 84.81 97 LYS A CA 1
ATOM 731 C C . LYS A 1 97 ? -10.694 -13.494 7.997 1.00 84.81 97 LYS A C 1
ATOM 733 O O . LYS A 1 97 ? -11.280 -13.730 9.051 1.00 84.81 97 LYS A O 1
ATOM 738 N N . ASN A 1 98 ? -10.824 -12.357 7.324 1.00 75.94 98 ASN A N 1
ATOM 739 C CA . ASN A 1 98 ? -11.698 -11.260 7.717 1.00 75.94 98 ASN A CA 1
ATOM 740 C C . ASN A 1 98 ? -13.105 -11.350 7.085 1.00 75.94 98 ASN A C 1
ATOM 742 O O . ASN A 1 98 ? -13.907 -10.438 7.292 1.00 75.94 98 ASN A O 1
ATOM 746 N N . ASN A 1 99 ? -13.394 -12.427 6.346 1.00 55.28 99 ASN A N 1
ATOM 747 C CA . ASN A 1 99 ? -14.689 -12.781 5.751 1.00 55.28 99 ASN A CA 1
ATOM 748 C C . ASN A 1 99 ? -15.231 -14.050 6.424 1.00 55.28 99 ASN A C 1
ATOM 750 O O . ASN A 1 99 ? -16.426 -14.066 6.788 1.00 55.28 99 ASN A O 1
#

Solvent-accessible surface area (backbone atoms only — not comparable to full-atom values): 6936 Å² total; per-residue (Å²): 136,85,82,82,80,82,79,85,82,79,84,80,82,79,84,76,84,80,77,94,73,74,86,80,76,70,91,76,77,78,94,68,84,76,75,78,81,79,84,66,96,73,78,66,59,64,67,58,49,53,58,71,69,44,95,49,86,78,81,57,63,62,69,61,50,51,53,49,52,49,27,55,74,70,70,64,62,76,79,60,64,66,62,50,52,54,51,52,54,48,50,55,52,52,56,63,71,76,106